Protein AF-A0A7S3AFS2-F1 (afdb_monomer)

Foldseek 3Di:
DCVVPVLDLVVLVVVLVVLVVVLVPPPLACSCPDPSNVVSLVSLVVCCVRPCCPQLRVSLVSQLCSLCSHDPPSNDLPSNVVSLVSSVVSDVALSSLLSQLVSCVSVVNLVSNLVSLVSSLVGHRPDPVCVVCSVVSNVVSVVSNVVSVD

Organism: NCBI:txid156174

Solvent-accessible surface area (backbone atoms only — not comparable to full-atom values): 7512 Å² total; per-residue (Å²): 103,40,84,84,36,79,83,41,66,67,38,46,48,53,51,36,51,52,33,51,56,64,28,70,80,33,60,65,64,59,20,56,74,34,74,56,30,52,49,32,53,51,44,24,53,49,35,40,75,76,42,52,65,49,72,50,11,42,29,27,44,50,49,12,51,47,22,58,69,29,49,85,88,66,39,31,62,69,58,11,52,54,25,30,53,52,12,30,72,69,30,73,22,17,66,36,23,32,53,47,12,52,50,28,42,75,72,67,37,32,76,72,8,31,64,25,12,57,44,14,58,69,35,57,61,80,37,74,76,47,48,80,51,37,65,59,50,35,50,53,22,50,54,51,27,54,66,42,75,105

Mean predicted aligned error: 5.11 Å

Secondary structure (DSSP, 8-state):
-TTTSTT-HHHHHHHHHHHHHHHHTS-HHHHHHSHHHHHHHHHHHHHHHH-TTGGGTHHHHHHHHHHHHSPTTT--HHHHHHHHHHHHHH---HHHHHHHHHHHHHTT-HHHHHHHHHHHHHSPP-SHHHHHTHHHHHHHHHHHHHHHH-

pLDDT: mean 88.87, std 12.29, range [52.62, 98.75]

Radius of gyration: 15.03 Å; Cα contacts (8 Å, |Δi|>4): 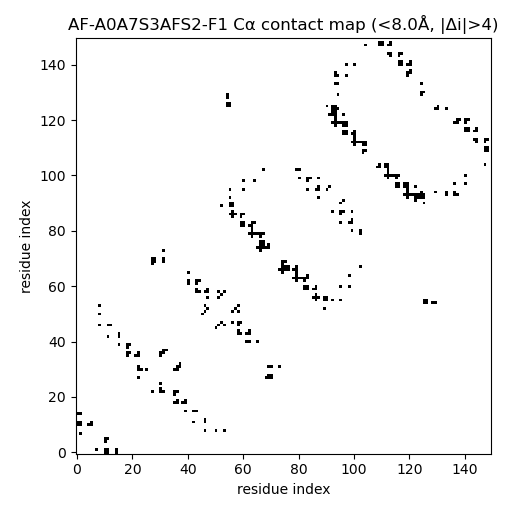217; chains: 1; bounding box: 35×32×40 Å

Sequence (150 aa):
AKEARPHDPNALLAYCNAFFFANSVKGVLTAATTGSGLKFKANAKELIARYPKLDGGVGHCYLGAFYLMAPWPIKNERLAKQHLHAAHKIVQSRRNCYYLGVMYYRLGDRAAAAPFFRAATKAACNSPSERDFGDFILKEAADALRVCES

Structure (mmCIF, N/CA/C/O backbone):
data_AF-A0A7S3AFS2-F1
#
_entry.id   AF-A0A7S3AFS2-F1
#
loop_
_atom_site.group_PDB
_atom_site.id
_atom_site.type_symbol
_atom_site.label_atom_id
_atom_site.label_alt_id
_atom_site.label_comp_id
_atom_site.label_asym_id
_atom_site.label_entity_id
_atom_site.label_seq_id
_atom_site.pdbx_PDB_ins_code
_atom_site.Cartn_x
_atom_site.Cartn_y
_atom_site.Cartn_z
_atom_site.occupancy
_atom_site.B_iso_or_equiv
_atom_site.auth_seq_id
_atom_site.auth_comp_id
_atom_site.auth_asym_id
_atom_site.auth_atom_id
_atom_site.pdbx_PDB_model_num
ATOM 1 N N . ALA A 1 1 ? 18.614 -10.230 -12.099 1.00 62.50 1 ALA A N 1
ATOM 2 C CA . ALA A 1 1 ? 17.202 -10.642 -12.305 1.00 62.50 1 ALA A CA 1
ATOM 3 C C . ALA A 1 1 ? 16.502 -9.793 -13.368 1.00 62.50 1 ALA A C 1
ATOM 5 O O . ALA A 1 1 ? 16.188 -10.341 -14.414 1.00 62.50 1 ALA A O 1
ATOM 6 N N . LYS A 1 2 ? 16.311 -8.479 -13.150 1.00 69.31 2 LYS A N 1
ATOM 7 C CA . LYS A 1 2 ? 15.702 -7.559 -14.134 1.00 69.31 2 LYS A CA 1
ATOM 8 C C . LYS A 1 2 ? 16.445 -7.525 -15.481 1.00 69.31 2 LYS A C 1
ATOM 10 O O . LYS A 1 2 ? 15.806 -7.615 -16.515 1.00 69.31 2 LYS A O 1
ATOM 15 N N . GLU A 1 3 ? 17.777 -7.459 -15.474 1.00 75.75 3 GLU A N 1
ATOM 16 C CA . GLU A 1 3 ? 18.594 -7.422 -16.706 1.00 75.75 3 GLU A CA 1
ATOM 17 C C . GLU A 1 3 ? 18.524 -8.722 -17.517 1.00 75.75 3 GLU A C 1
ATOM 19 O O . GLU A 1 3 ? 18.459 -8.688 -18.737 1.00 75.75 3 GLU A O 1
ATOM 24 N N . ALA A 1 4 ? 18.457 -9.870 -16.836 1.00 80.62 4 ALA A N 1
ATOM 25 C CA . ALA A 1 4 ? 18.336 -11.175 -17.483 1.00 80.62 4 ALA A CA 1
ATOM 26 C C . ALA A 1 4 ? 16.931 -11.433 -18.066 1.00 80.62 4 ALA A C 1
ATOM 28 O O . ALA A 1 4 ? 16.771 -12.304 -18.914 1.00 80.62 4 ALA A O 1
ATOM 29 N N . ARG A 1 5 ? 15.903 -10.712 -17.589 1.00 82.88 5 ARG A N 1
ATOM 30 C CA . ARG A 1 5 ? 14.499 -10.836 -18.022 1.00 82.88 5 ARG A CA 1
ATOM 31 C C . ARG A 1 5 ? 13.819 -9.455 -18.094 1.00 82.88 5 ARG A C 1
ATOM 33 O O . ARG A 1 5 ? 12.941 -9.158 -17.283 1.00 82.88 5 ARG A O 1
ATOM 40 N N . PRO A 1 6 ? 14.197 -8.592 -19.054 1.00 80.19 6 PRO A N 1
ATOM 41 C CA . PRO A 1 6 ? 13.815 -7.173 -19.061 1.00 80.19 6 PRO A CA 1
ATOM 42 C C . PRO A 1 6 ? 12.322 -6.913 -19.322 1.00 80.19 6 PRO A C 1
ATOM 44 O O . PRO A 1 6 ? 11.825 -5.818 -19.034 1.00 80.19 6 PRO A O 1
ATOM 47 N N . HIS A 1 7 ? 11.594 -7.904 -19.844 1.00 84.62 7 HIS A N 1
ATOM 48 C CA . HIS A 1 7 ? 10.162 -7.829 -20.159 1.00 84.62 7 HIS A CA 1
ATOM 49 C C . HIS A 1 7 ? 9.266 -8.689 -19.261 1.00 84.62 7 HIS A C 1
ATOM 51 O O . HIS A 1 7 ? 8.050 -8.678 -19.444 1.00 84.62 7 HIS A O 1
ATOM 57 N N . ASP A 1 8 ? 9.838 -9.392 -18.281 1.00 86.94 8 ASP A N 1
ATOM 58 C CA . ASP A 1 8 ? 9.073 -10.190 -17.325 1.00 86.94 8 ASP A CA 1
ATOM 59 C C . ASP A 1 8 ? 8.556 -9.285 -16.183 1.00 86.94 8 ASP A C 1
ATOM 61 O O . ASP A 1 8 ? 9.361 -8.760 -15.398 1.00 86.94 8 ASP A O 1
ATOM 65 N N . PRO A 1 9 ? 7.229 -9.084 -16.054 1.00 83.94 9 PRO A N 1
ATOM 66 C CA . PRO A 1 9 ? 6.660 -8.236 -15.009 1.00 83.94 9 PRO A CA 1
ATOM 67 C C . PRO A 1 9 ? 6.962 -8.761 -13.600 1.00 83.94 9 PRO A C 1
ATOM 69 O O . PRO A 1 9 ? 7.185 -7.963 -12.687 1.00 83.94 9 PRO A O 1
ATOM 72 N N . ASN A 1 10 ? 7.045 -10.082 -13.414 1.00 85.81 10 ASN A N 1
ATOM 73 C CA . ASN A 1 10 ? 7.342 -10.686 -12.116 1.00 85.81 10 ASN A CA 1
ATOM 74 C C . ASN A 1 10 ? 8.812 -10.484 -11.734 1.00 85.81 10 ASN A C 1
ATOM 76 O O . ASN A 1 10 ? 9.119 -10.263 -10.562 1.00 85.81 10 ASN A O 1
ATOM 80 N N . ALA A 1 11 ? 9.723 -10.479 -12.713 1.00 83.00 11 ALA A N 1
ATOM 81 C CA . ALA A 1 11 ? 11.125 -10.144 -12.470 1.00 83.00 11 ALA A CA 1
ATOM 82 C C . ALA A 1 11 ? 11.292 -8.679 -12.030 1.00 83.00 11 ALA A C 1
ATOM 84 O O . ALA A 1 11 ? 12.070 -8.399 -11.113 1.00 83.00 11 ALA A O 1
ATOM 85 N N . LEU A 1 12 ? 10.545 -7.747 -12.638 1.00 82.81 12 LEU A N 1
ATOM 86 C CA . LEU A 1 12 ? 10.551 -6.336 -12.235 1.00 82.81 12 LEU A CA 1
ATOM 87 C C . LEU A 1 12 ? 9.922 -6.133 -10.847 1.00 82.81 12 LEU A C 1
ATOM 89 O O . LEU A 1 12 ? 10.478 -5.391 -10.034 1.00 82.81 12 LEU A O 1
ATOM 93 N N . LEU A 1 13 ? 8.813 -6.818 -10.551 1.00 83.19 13 LEU A N 1
ATOM 94 C CA . LEU A 1 13 ? 8.164 -6.787 -9.238 1.00 83.19 13 LEU A CA 1
ATOM 95 C C . LEU A 1 13 ? 9.087 -7.317 -8.134 1.00 83.19 13 LEU A C 1
ATOM 97 O O . LEU A 1 13 ? 9.302 -6.631 -7.136 1.00 83.19 13 LEU A O 1
ATOM 101 N N . ALA A 1 14 ? 9.693 -8.490 -8.334 1.00 83.62 14 ALA A N 1
ATOM 102 C CA . ALA A 1 14 ? 10.643 -9.070 -7.385 1.00 83.62 14 ALA A CA 1
ATOM 103 C C . ALA A 1 14 ? 11.837 -8.134 -7.135 1.00 83.62 14 ALA A C 1
ATOM 105 O O . ALA A 1 14 ? 12.249 -7.930 -5.993 1.00 83.62 14 ALA A O 1
ATOM 106 N N . TYR A 1 15 ? 12.353 -7.500 -8.192 1.00 83.38 15 TYR A N 1
ATOM 107 C CA . TYR A 1 15 ? 13.428 -6.518 -8.071 1.00 83.38 15 TYR A CA 1
ATOM 108 C C . TYR A 1 15 ? 12.991 -5.277 -7.280 1.00 83.38 15 TYR A C 1
ATOM 110 O O . TYR A 1 15 ? 13.735 -4.793 -6.431 1.00 83.38 15 TYR A O 1
ATOM 118 N N . CYS A 1 16 ? 11.777 -4.771 -7.507 1.00 78.50 16 CYS A N 1
ATOM 119 C CA . CYS A 1 16 ? 11.238 -3.638 -6.757 1.00 78.50 16 CYS A CA 1
ATOM 120 C C . CYS A 1 16 ? 11.056 -3.972 -5.265 1.00 78.50 16 CYS A C 1
ATOM 122 O O . CYS A 1 16 ? 11.499 -3.195 -4.415 1.00 78.50 16 CYS A O 1
ATOM 124 N N . ASN A 1 17 ? 10.512 -5.153 -4.952 1.00 76.25 17 ASN A N 1
ATOM 125 C CA . ASN A 1 17 ? 10.385 -5.670 -3.586 1.00 76.25 17 ASN A CA 1
ATOM 126 C C . ASN A 1 17 ? 11.735 -5.755 -2.866 1.00 76.25 17 ASN A C 1
ATOM 128 O O . ASN A 1 17 ? 11.854 -5.302 -1.730 1.00 76.25 17 ASN A O 1
ATOM 132 N N . ALA A 1 18 ? 12.774 -6.263 -3.532 1.00 77.62 18 ALA A N 1
ATOM 133 C CA . ALA A 1 18 ? 14.105 -6.354 -2.936 1.00 77.62 18 ALA A CA 1
ATOM 134 C C . ALA A 1 18 ? 14.634 -4.980 -2.481 1.00 77.62 18 ALA A C 1
ATOM 136 O O . ALA A 1 18 ? 15.186 -4.857 -1.389 1.00 77.62 18 ALA A O 1
ATOM 137 N N . PHE A 1 19 ? 14.410 -3.922 -3.271 1.00 73.25 19 PHE A N 1
ATOM 138 C CA . PHE A 1 19 ? 14.782 -2.559 -2.875 1.00 73.25 19 PHE A CA 1
ATOM 139 C C . PHE A 1 19 ? 13.916 -2.004 -1.741 1.00 73.25 19 PHE A C 1
ATOM 141 O O . PHE A 1 19 ? 14.429 -1.245 -0.921 1.00 73.25 19 PHE A O 1
ATOM 148 N N . PHE A 1 20 ? 12.634 -2.370 -1.673 1.00 69.56 20 PHE A N 1
ATOM 149 C CA . PHE A 1 20 ? 11.769 -1.988 -0.557 1.00 69.56 20 PHE A CA 1
ATOM 150 C C . PHE A 1 20 ? 12.310 -2.529 0.774 1.00 69.56 20 PHE A C 1
ATOM 152 O O . PHE A 1 20 ? 12.550 -1.750 1.696 1.00 69.56 20 PHE A O 1
ATOM 159 N N . PHE A 1 21 ? 12.611 -3.828 0.846 1.00 68.25 21 PHE A N 1
ATOM 160 C CA . PHE A 1 21 ? 13.175 -4.450 2.051 1.00 68.25 21 PHE A CA 1
ATOM 161 C C . PHE A 1 21 ? 14.608 -3.985 2.353 1.00 68.25 21 PHE A C 1
ATOM 163 O O . PHE A 1 21 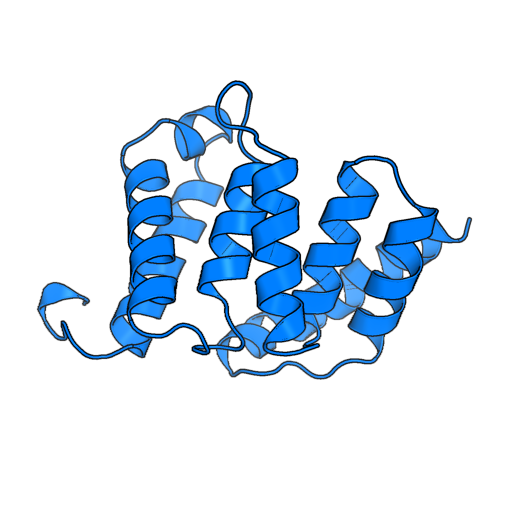? 14.958 -3.726 3.502 1.00 68.25 21 PHE A O 1
ATOM 170 N N . ALA A 1 22 ? 15.441 -3.777 1.330 1.00 65.06 22 ALA A N 1
ATOM 171 C CA . ALA A 1 22 ? 16.774 -3.201 1.528 1.00 65.06 22 ALA A CA 1
ATOM 172 C C . ALA A 1 22 ? 16.726 -1.765 2.089 1.00 65.06 22 ALA A C 1
ATOM 174 O O . ALA A 1 22 ? 17.696 -1.301 2.689 1.00 65.06 22 ALA A O 1
ATOM 175 N N . ASN A 1 23 ? 15.617 -1.050 1.886 1.00 63.16 23 ASN A N 1
ATOM 176 C CA . ASN A 1 23 ? 15.373 0.261 2.476 1.00 63.16 23 ASN A CA 1
ATOM 177 C C . ASN A 1 23 ? 14.778 0.165 3.888 1.00 63.16 23 ASN A C 1
ATOM 179 O O . ASN A 1 23 ? 15.079 1.032 4.697 1.00 63.16 23 ASN A O 1
ATOM 183 N N . SER A 1 24 ? 13.999 -0.871 4.222 1.00 61.44 24 SER A N 1
ATOM 184 C CA . SER A 1 24 ? 13.399 -1.010 5.560 1.00 61.44 24 SER A CA 1
ATOM 185 C C . SER A 1 24 ? 14.419 -1.304 6.665 1.00 61.44 24 SER A C 1
ATOM 187 O O . SER A 1 24 ? 14.157 -1.001 7.823 1.00 61.44 24 SER A O 1
ATOM 189 N N . VAL A 1 25 ? 15.585 -1.860 6.317 1.00 58.88 25 VAL A N 1
ATOM 190 C CA . VAL A 1 25 ? 16.714 -2.079 7.249 1.00 58.88 25 VAL A CA 1
ATOM 191 C C . VAL A 1 25 ? 17.600 -0.844 7.435 1.00 58.88 25 VAL A C 1
ATOM 193 O O . VAL A 1 25 ? 18.464 -0.820 8.308 1.00 58.88 25 VAL A O 1
ATOM 196 N N . LYS A 1 26 ? 17.414 0.191 6.610 1.00 58.28 26 LYS A N 1
ATOM 197 C CA . LYS A 1 26 ? 18.124 1.468 6.728 1.00 58.28 26 LYS A CA 1
ATOM 198 C C . LYS A 1 26 ? 17.235 2.430 7.509 1.00 58.28 26 LYS A C 1
ATOM 200 O O . LYS A 1 26 ? 16.024 2.448 7.309 1.00 58.28 26 LYS A O 1
ATOM 205 N N . GLY A 1 27 ? 17.819 3.265 8.371 1.00 53.34 27 GLY A N 1
ATOM 206 C CA . GLY A 1 27 ? 17.060 4.331 9.033 1.00 53.34 27 GLY A CA 1
ATOM 207 C C . GLY A 1 27 ? 16.258 5.151 8.011 1.00 53.34 27 GLY A C 1
ATOM 208 O O . GLY A 1 27 ? 16.744 5.391 6.904 1.00 53.34 27 GLY A O 1
ATOM 209 N N . VAL A 1 28 ? 15.038 5.569 8.370 1.00 56.31 28 VAL A N 1
ATOM 210 C CA . VAL A 1 28 ? 14.044 6.195 7.465 1.00 56.31 28 VAL A CA 1
ATOM 211 C C . VAL A 1 28 ? 14.642 7.323 6.613 1.00 56.31 28 VAL A C 1
ATOM 213 O O . VAL A 1 28 ? 14.326 7.446 5.429 1.00 56.31 28 VAL A O 1
ATOM 216 N N . LEU A 1 29 ? 15.552 8.111 7.195 1.00 52.62 29 LEU A N 1
ATOM 217 C CA . LEU A 1 29 ? 16.247 9.195 6.505 1.00 52.62 29 LEU A CA 1
ATOM 218 C C . LEU A 1 29 ? 17.177 8.667 5.401 1.00 52.62 29 LEU A C 1
ATOM 220 O O . LEU A 1 29 ? 17.033 9.037 4.239 1.00 52.62 29 LEU A O 1
ATOM 224 N N . THR A 1 30 ? 18.075 7.744 5.747 1.00 55.34 30 THR A N 1
ATOM 225 C CA . THR A 1 30 ? 19.030 7.107 4.830 1.00 55.34 30 THR A CA 1
ATOM 226 C C . THR A 1 30 ? 18.312 6.314 3.738 1.00 55.34 30 THR A C 1
ATOM 228 O O . THR A 1 30 ? 18.708 6.340 2.576 1.00 55.34 30 THR A O 1
ATOM 231 N N . ALA A 1 31 ? 17.218 5.634 4.067 1.00 60.69 31 ALA A N 1
ATOM 232 C CA . ALA A 1 31 ? 16.407 4.898 3.103 1.00 60.69 31 ALA A CA 1
ATOM 233 C C . ALA A 1 31 ? 15.774 5.814 2.040 1.00 60.69 31 ALA A C 1
ATOM 235 O O . ALA A 1 31 ? 15.712 5.450 0.866 1.00 60.69 31 ALA A O 1
ATOM 236 N N . ALA A 1 32 ? 15.330 7.010 2.437 1.00 59.28 32 ALA A N 1
ATOM 237 C CA . ALA A 1 32 ? 14.651 7.953 1.554 1.00 59.28 32 ALA A CA 1
ATOM 238 C C . ALA A 1 32 ? 15.608 8.782 0.680 1.00 59.28 32 ALA A C 1
ATOM 240 O O . ALA A 1 32 ? 15.230 9.168 -0.428 1.00 59.28 32 ALA A O 1
ATOM 241 N N . THR A 1 33 ? 16.829 9.050 1.156 1.00 58.81 33 THR A N 1
ATOM 242 C CA . THR A 1 33 ? 17.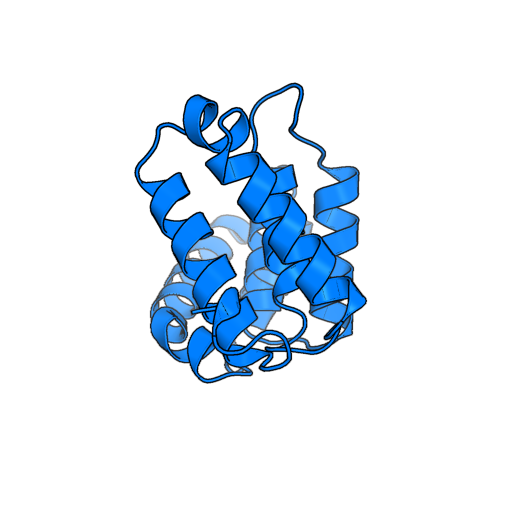792 9.946 0.487 1.00 58.81 33 THR A CA 1
ATOM 243 C C . THR A 1 33 ? 18.947 9.228 -0.208 1.00 58.81 33 THR A C 1
ATOM 245 O O . THR A 1 33 ? 19.653 9.846 -1.001 1.00 58.81 33 THR A O 1
ATOM 248 N N . THR A 1 34 ? 19.150 7.928 0.029 1.00 63.44 34 THR A N 1
ATOM 249 C CA . THR A 1 34 ? 20.208 7.171 -0.659 1.00 63.44 34 THR A CA 1
ATOM 250 C C . THR A 1 34 ? 19.757 6.612 -2.006 1.00 63.44 34 THR A C 1
ATOM 252 O O . THR A 1 34 ? 18.567 6.524 -2.328 1.00 63.44 34 THR A O 1
ATOM 255 N N . GLY A 1 35 ? 20.731 6.166 -2.808 1.00 66.75 35 GLY A N 1
ATOM 256 C CA . GLY A 1 35 ? 20.492 5.594 -4.133 1.00 66.75 35 GLY A CA 1
ATOM 257 C C . GLY A 1 35 ? 19.496 4.426 -4.157 1.00 66.75 35 GLY A C 1
ATOM 258 O O . GLY A 1 35 ? 18.860 4.209 -5.185 1.00 66.75 35 GLY A O 1
ATOM 259 N N . SER A 1 36 ? 19.293 3.699 -3.050 1.00 69.62 36 SER A N 1
ATOM 260 C CA . SER A 1 36 ? 18.288 2.629 -2.979 1.00 69.62 36 SER A CA 1
ATOM 261 C C . SER A 1 36 ? 16.849 3.150 -2.879 1.00 69.62 36 SER A C 1
ATOM 263 O O . SER A 1 36 ? 15.954 2.537 -3.462 1.00 69.62 36 SER A O 1
ATOM 265 N N . GLY A 1 37 ? 16.605 4.294 -2.233 1.00 69.94 37 GLY A N 1
ATOM 266 C CA . GLY A 1 37 ? 15.294 4.958 -2.213 1.00 69.94 37 GLY A CA 1
ATOM 267 C C . GLY A 1 37 ? 14.913 5.539 -3.573 1.00 69.94 37 GLY A C 1
ATOM 268 O O . GLY A 1 37 ? 13.803 5.330 -4.068 1.00 69.94 37 GLY A O 1
ATOM 269 N N . LEU A 1 38 ? 15.869 6.194 -4.238 1.00 77.50 38 LEU A N 1
ATOM 270 C CA . LEU A 1 38 ? 15.674 6.735 -5.587 1.00 77.50 38 LEU A CA 1
ATOM 271 C C . LEU A 1 38 ? 15.425 5.625 -6.617 1.00 77.50 38 LEU A C 1
ATOM 273 O O . LEU A 1 38 ? 14.499 5.735 -7.424 1.00 77.50 38 LEU A O 1
ATOM 277 N N . LYS A 1 39 ? 16.191 4.525 -6.555 1.00 82.25 39 LYS A N 1
ATOM 278 C CA . LYS A 1 39 ? 15.979 3.344 -7.408 1.00 82.25 39 LYS A CA 1
ATOM 279 C C . LYS A 1 39 ? 14.631 2.676 -7.141 1.00 82.25 39 LYS A C 1
ATOM 281 O O . LYS A 1 39 ? 13.952 2.309 -8.096 1.00 82.25 39 LYS A O 1
ATOM 286 N N . PHE A 1 40 ? 14.206 2.566 -5.881 1.00 82.44 40 PHE A N 1
ATOM 287 C CA . PHE A 1 40 ? 12.876 2.052 -5.539 1.00 82.44 40 PHE A CA 1
ATOM 288 C C . PHE A 1 40 ? 11.766 2.885 -6.189 1.00 82.44 40 PHE A C 1
ATOM 290 O O . PHE A 1 40 ? 10.925 2.345 -6.908 1.00 82.44 40 PHE A O 1
ATOM 297 N N . LYS A 1 41 ? 11.817 4.212 -6.024 1.00 87.56 41 LYS A N 1
ATOM 298 C CA . LYS A 1 41 ? 10.867 5.145 -6.644 1.00 87.56 41 LYS A CA 1
ATOM 299 C C . LYS A 1 41 ? 10.863 5.035 -8.172 1.00 87.56 41 LYS A C 1
ATOM 301 O O . LYS A 1 41 ? 9.793 5.039 -8.777 1.00 87.56 41 LYS A O 1
ATOM 306 N N . ALA A 1 42 ? 12.035 4.939 -8.800 1.00 89.38 42 ALA A N 1
ATOM 307 C CA . ALA A 1 42 ? 12.153 4.778 -10.249 1.00 89.38 42 ALA A CA 1
ATOM 308 C C . ALA A 1 42 ? 11.536 3.454 -10.732 1.00 89.38 42 ALA A C 1
ATOM 310 O O . ALA A 1 42 ? 10.734 3.462 -11.662 1.00 89.38 42 ALA A O 1
ATOM 311 N N . ASN A 1 43 ? 11.821 2.340 -10.052 1.00 88.00 43 ASN A N 1
ATOM 312 C CA . ASN A 1 43 ? 11.241 1.034 -10.374 1.00 88.00 43 ASN A CA 1
ATOM 313 C C . ASN A 1 43 ? 9.715 1.021 -10.193 1.00 88.00 43 ASN A C 1
ATOM 315 O O . ASN A 1 43 ? 9.009 0.460 -11.024 1.00 88.00 43 ASN A O 1
ATOM 319 N N . ALA A 1 44 ? 9.189 1.667 -9.149 1.00 92.06 44 ALA A N 1
ATOM 320 C CA . ALA A 1 44 ? 7.746 1.768 -8.936 1.00 92.06 44 ALA A CA 1
ATOM 321 C C . ALA A 1 44 ? 7.055 2.601 -10.033 1.00 92.06 44 ALA A C 1
ATOM 323 O O . ALA A 1 44 ? 5.983 2.228 -10.508 1.00 92.06 44 ALA A O 1
ATOM 324 N N . LYS A 1 45 ? 7.690 3.687 -10.500 1.00 94.50 45 LYS A N 1
ATOM 325 C CA . LYS A 1 45 ? 7.220 4.442 -11.675 1.00 94.50 45 LYS A CA 1
ATOM 326 C C . LYS A 1 45 ? 7.239 3.595 -12.947 1.00 94.50 45 LYS A C 1
ATOM 328 O O . LYS A 1 45 ? 6.283 3.643 -13.714 1.00 94.50 45 LYS A O 1
ATOM 333 N N . GLU A 1 46 ? 8.294 2.813 -13.159 1.00 93.88 46 GLU A N 1
ATOM 334 C CA . GLU A 1 46 ? 8.392 1.908 -14.307 1.00 93.88 46 GLU A CA 1
ATOM 335 C C . GLU A 1 46 ? 7.307 0.820 -14.266 1.00 93.88 46 GLU A C 1
ATOM 337 O O . GLU A 1 46 ? 6.677 0.552 -15.287 1.00 93.88 46 GLU A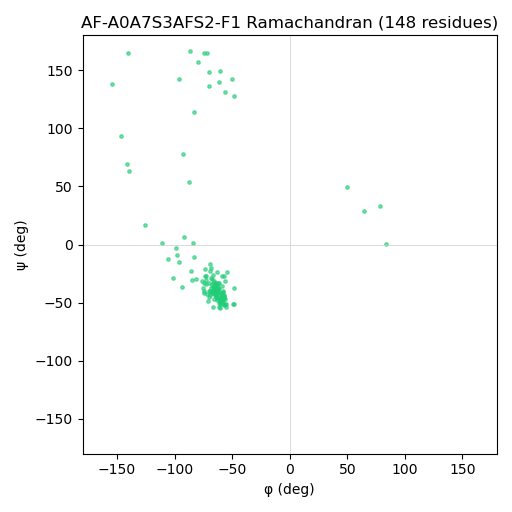 O 1
ATOM 342 N N . LEU A 1 47 ? 7.030 0.248 -13.087 1.00 92.75 47 LEU A N 1
ATOM 343 C CA . LEU A 1 47 ? 5.930 -0.700 -12.888 1.00 92.75 47 LEU A CA 1
ATOM 344 C C . LEU A 1 47 ? 4.582 -0.093 -13.286 1.00 92.75 47 LEU A C 1
ATOM 346 O O . LEU A 1 47 ? 3.827 -0.733 -14.010 1.00 92.75 47 LEU A O 1
ATOM 350 N N . ILE A 1 48 ? 4.298 1.142 -12.866 1.00 96.19 48 ILE A N 1
ATOM 351 C CA . ILE A 1 48 ? 3.059 1.841 -13.240 1.00 96.19 48 ILE A CA 1
ATOM 352 C C . ILE A 1 48 ? 2.991 2.067 -14.752 1.00 96.19 48 ILE A C 1
ATOM 354 O O . ILE A 1 48 ? 1.951 1.823 -15.356 1.00 96.19 48 ILE A O 1
ATOM 358 N N . ALA A 1 49 ? 4.086 2.519 -15.365 1.00 96.62 49 ALA A N 1
ATOM 359 C CA . ALA A 1 49 ? 4.115 2.837 -16.789 1.00 96.62 49 ALA A CA 1
ATOM 360 C C . ALA A 1 49 ? 3.939 1.593 -17.674 1.00 96.62 49 ALA A C 1
ATOM 362 O O . ALA A 1 49 ? 3.250 1.652 -18.689 1.00 96.62 49 ALA A O 1
ATOM 363 N N . ARG A 1 50 ? 4.561 0.470 -17.299 1.00 95.06 50 ARG A N 1
ATOM 364 C CA . ARG A 1 50 ? 4.592 -0.746 -18.125 1.00 95.06 50 ARG A CA 1
ATOM 365 C C . ARG A 1 50 ? 3.478 -1.729 -17.790 1.00 95.06 50 ARG A C 1
ATOM 367 O O . ARG A 1 50 ? 2.958 -2.389 -18.682 1.00 95.06 50 ARG A O 1
ATOM 374 N N . TYR A 1 51 ? 3.126 -1.844 -16.513 1.00 95.25 51 TYR A N 1
ATOM 375 C CA . TYR A 1 51 ? 2.213 -2.867 -16.009 1.00 95.25 51 TYR A CA 1
ATOM 376 C C . TYR A 1 51 ? 1.265 -2.280 -14.946 1.00 95.25 51 TYR A C 1
ATOM 378 O O . TYR A 1 51 ? 1.273 -2.717 -13.793 1.00 95.25 51 TYR A O 1
ATOM 386 N N . PRO A 1 52 ? 0.409 -1.306 -15.308 1.00 94.62 52 PRO A N 1
ATOM 387 C CA . PRO A 1 52 ? -0.350 -0.497 -14.348 1.00 94.62 52 PRO A CA 1
ATOM 388 C C . PRO A 1 52 ? -1.266 -1.305 -13.421 1.00 94.62 52 PRO A C 1
ATOM 390 O O . PRO A 1 52 ? -1.535 -0.876 -12.304 1.00 94.62 52 PRO A O 1
ATOM 393 N N . LYS A 1 53 ? -1.738 -2.478 -13.864 1.00 95.81 53 LYS A N 1
ATOM 394 C CA . LYS A 1 53 ? -2.631 -3.364 -13.097 1.00 95.81 53 LYS A CA 1
ATOM 395 C C . LYS A 1 53 ? -1.908 -4.519 -12.397 1.00 95.81 53 LYS A C 1
ATOM 397 O O . LYS A 1 53 ? -2.564 -5.298 -11.706 1.00 95.81 53 LYS A O 1
ATOM 402 N N . LEU A 1 54 ? -0.591 -4.657 -12.583 1.00 94.88 54 LEU A N 1
ATOM 403 C CA . LEU A 1 54 ? 0.171 -5.773 -12.025 1.00 94.88 54 LEU A CA 1
ATOM 404 C C . LEU A 1 54 ? -0.010 -5.823 -10.515 1.00 94.88 54 LEU A C 1
ATOM 406 O O . LEU A 1 54 ? 0.127 -4.797 -9.843 1.00 94.88 54 LEU A O 1
ATOM 410 N N . ASP A 1 55 ? -0.320 -7.021 -10.013 1.00 94.06 55 ASP A N 1
ATOM 411 C CA . ASP A 1 55 ? -0.483 -7.267 -8.584 1.00 94.06 55 ASP A CA 1
ATOM 412 C C . ASP A 1 55 ? -1.422 -6.217 -7.958 1.00 94.06 55 ASP A C 1
ATOM 414 O O . ASP A 1 55 ? -1.074 -5.523 -7.014 1.00 94.06 55 ASP A O 1
ATOM 418 N N . GLY A 1 56 ? -2.588 -5.981 -8.566 1.00 94.44 56 GLY A N 1
ATOM 419 C CA . GLY A 1 56 ? -3.579 -5.040 -8.033 1.00 94.44 56 GLY A CA 1
ATOM 420 C C . GLY A 1 56 ? -3.117 -3.579 -7.998 1.00 94.44 56 GLY A C 1
ATOM 421 O O . GLY A 1 56 ? -3.534 -2.823 -7.121 1.00 94.44 56 GLY A O 1
ATOM 422 N N . GLY A 1 57 ? -2.222 -3.187 -8.907 1.00 96.00 57 GLY A N 1
ATOM 423 C CA . GLY A 1 57 ? -1.667 -1.835 -8.960 1.00 96.00 57 GLY A CA 1
ATOM 424 C C . GLY A 1 57 ? -0.578 -1.578 -7.916 1.00 96.00 57 GLY A C 1
ATOM 425 O O . GLY A 1 57 ? -0.450 -0.457 -7.425 1.00 96.00 57 GLY A O 1
ATOM 426 N N . VAL A 1 58 ? 0.227 -2.588 -7.571 1.00 94.69 58 VAL A N 1
ATOM 427 C CA . VAL A 1 58 ? 1.224 -2.508 -6.485 1.00 94.69 58 VAL A CA 1
ATOM 428 C C . VAL A 1 58 ? 2.233 -1.362 -6.645 1.00 94.69 58 VAL A C 1
ATOM 430 O O . VAL A 1 58 ? 2.641 -0.755 -5.656 1.00 94.69 58 VAL A O 1
ATOM 433 N N . GLY A 1 59 ? 2.578 -0.980 -7.881 1.00 94.88 59 GLY A N 1
ATOM 434 C CA . GLY A 1 59 ? 3.448 0.174 -8.137 1.00 94.88 59 GLY A CA 1
ATOM 435 C C . GLY A 1 59 ? 2.882 1.482 -7.566 1.00 94.88 59 GLY A C 1
ATOM 436 O O . GLY A 1 59 ? 3.628 2.307 -7.033 1.00 94.88 59 GLY A O 1
ATOM 437 N N . HIS A 1 60 ? 1.556 1.648 -7.594 1.00 97.75 60 HIS A N 1
ATOM 438 C CA . HIS A 1 60 ? 0.883 2.764 -6.936 1.00 97.75 60 HIS A CA 1
ATOM 439 C C . HIS A 1 60 ? 0.944 2.642 -5.405 1.00 97.75 60 HIS A C 1
ATOM 441 O O . HIS A 1 60 ? 1.219 3.640 -4.743 1.00 97.75 60 HIS A O 1
ATOM 447 N N . CYS A 1 61 ? 0.779 1.447 -4.827 1.00 95.31 61 CYS A N 1
ATOM 448 C CA . CYS A 1 61 ? 0.959 1.241 -3.382 1.00 95.31 61 CYS A CA 1
ATOM 449 C C . CYS A 1 61 ? 2.366 1.638 -2.918 1.00 95.31 61 CYS A C 1
ATOM 451 O O . CYS A 1 61 ? 2.509 2.362 -1.934 1.00 95.31 61 CYS A O 1
ATOM 453 N N . TYR A 1 62 ? 3.396 1.232 -3.662 1.00 93.56 62 TYR A N 1
ATOM 454 C CA . TYR A 1 62 ? 4.790 1.562 -3.371 1.00 93.56 62 TYR A CA 1
ATOM 455 C C . TYR A 1 62 ? 5.064 3.063 -3.371 1.00 93.56 62 TYR A C 1
ATOM 457 O O . TYR A 1 62 ? 5.647 3.575 -2.415 1.00 93.56 62 TYR A O 1
ATOM 465 N N . LEU A 1 63 ? 4.628 3.789 -4.405 1.00 94.50 63 LEU A N 1
ATOM 466 C CA . LEU A 1 63 ? 4.794 5.246 -4.435 1.00 94.50 63 LEU A CA 1
ATOM 467 C C . LEU A 1 63 ? 3.962 5.933 -3.354 1.00 94.50 63 LEU A C 1
ATOM 469 O O . LEU A 1 63 ? 4.450 6.861 -2.711 1.00 94.50 63 LEU A O 1
ATOM 473 N N . GLY A 1 64 ? 2.739 5.457 -3.125 1.00 94.75 64 GLY A N 1
ATOM 474 C CA . GLY A 1 64 ? 1.862 5.946 -2.071 1.00 94.75 64 GLY A CA 1
ATOM 475 C C . GLY A 1 64 ? 2.517 5.882 -0.692 1.00 94.75 64 GLY A C 1
ATOM 476 O O . GLY A 1 64 ? 2.641 6.900 -0.010 1.00 94.75 64 GLY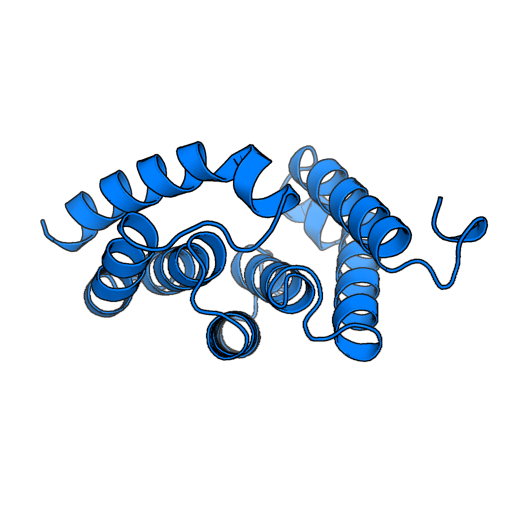 A O 1
ATOM 477 N N . ALA A 1 65 ? 3.012 4.699 -0.323 1.00 91.31 65 ALA A N 1
ATOM 478 C CA . ALA A 1 65 ? 3.701 4.475 0.942 1.00 91.31 65 ALA A CA 1
ATOM 479 C C . ALA A 1 65 ? 5.021 5.259 1.027 1.00 91.31 65 ALA A C 1
ATOM 481 O O . ALA A 1 65 ? 5.304 5.859 2.063 1.00 91.31 65 ALA A O 1
ATOM 482 N N . PHE A 1 66 ? 5.797 5.321 -0.063 1.00 89.19 66 PHE A N 1
ATOM 483 C CA . PHE A 1 66 ? 7.039 6.098 -0.120 1.00 89.19 66 PHE A CA 1
ATOM 484 C C . PHE A 1 66 ? 6.797 7.573 0.207 1.00 89.19 66 PHE A C 1
ATOM 486 O O . PHE A 1 66 ? 7.445 8.120 1.093 1.00 89.19 66 PHE A O 1
ATOM 493 N N . TYR A 1 67 ? 5.843 8.219 -0.468 1.00 91.69 67 TYR A N 1
ATOM 494 C CA . TYR A 1 67 ? 5.559 9.636 -0.241 1.00 91.69 67 TYR A CA 1
ATOM 495 C C . TYR A 1 67 ? 4.947 9.922 1.133 1.00 91.69 67 TYR A C 1
ATOM 497 O O . TYR A 1 67 ? 5.141 11.019 1.657 1.00 91.69 67 TYR A O 1
ATOM 505 N N . LEU A 1 68 ? 4.221 8.963 1.714 1.00 91.19 68 LEU A N 1
ATOM 506 C CA . LEU A 1 68 ? 3.631 9.100 3.046 1.00 91.19 68 LEU A CA 1
ATOM 507 C C . LEU A 1 68 ? 4.679 8.984 4.162 1.00 91.19 68 LEU A C 1
ATOM 509 O O . LEU A 1 68 ? 4.613 9.722 5.146 1.00 91.19 68 LEU A O 1
ATOM 513 N N . MET A 1 69 ? 5.616 8.042 4.019 1.00 85.06 69 MET A N 1
ATOM 514 C CA . MET A 1 69 ? 6.572 7.669 5.069 1.00 85.06 69 MET A CA 1
ATOM 515 C C . MET A 1 69 ? 7.928 8.362 4.951 1.00 85.06 69 MET A C 1
ATOM 517 O O . MET A 1 69 ? 8.697 8.349 5.911 1.00 85.06 69 MET A O 1
ATOM 521 N N . ALA A 1 70 ? 8.237 8.961 3.801 1.00 83.94 70 ALA A N 1
ATOM 522 C CA . ALA A 1 70 ? 9.464 9.722 3.635 1.00 83.94 70 ALA A CA 1
ATOM 523 C C . ALA A 1 70 ? 9.532 10.911 4.619 1.00 83.94 70 ALA A C 1
ATOM 525 O O . ALA A 1 70 ? 8.499 11.483 4.975 1.00 83.94 70 ALA A O 1
ATOM 526 N N . PRO A 1 71 ? 10.738 11.318 5.048 1.00 81.31 71 PRO A N 1
ATOM 527 C CA . PRO A 1 71 ? 10.937 12.523 5.845 1.00 81.31 71 PRO A CA 1
ATOM 528 C C . PRO A 1 71 ? 10.734 13.785 4.995 1.00 81.31 71 PRO A C 1
ATOM 530 O O . PRO A 1 71 ? 10.769 13.744 3.761 1.00 81.31 71 PRO A O 1
ATOM 533 N N . TRP A 1 72 ? 10.570 14.935 5.647 1.00 74.62 72 TRP A N 1
ATOM 534 C CA . TRP A 1 72 ? 10.668 16.228 4.966 1.00 74.62 72 TRP A CA 1
ATOM 535 C C . TRP A 1 72 ? 12.088 16.408 4.380 1.00 74.62 72 TRP A C 1
ATOM 537 O O . TRP A 1 72 ? 13.050 16.006 5.037 1.00 74.62 72 TRP A O 1
ATOM 547 N N . PRO A 1 73 ? 12.260 16.959 3.161 1.00 83.50 73 PRO A N 1
ATOM 548 C CA . PRO A 1 73 ? 11.246 17.542 2.270 1.00 83.50 73 PRO A CA 1
ATOM 549 C C . PRO A 1 73 ? 10.640 16.558 1.249 1.00 83.50 73 PRO A C 1
ATOM 551 O O . PRO A 1 73 ? 9.901 16.968 0.358 1.00 83.50 73 PRO A O 1
ATOM 554 N N . ILE A 1 74 ? 10.956 15.261 1.328 1.00 85.19 74 ILE A N 1
ATOM 555 C CA . ILE A 1 74 ? 10.491 14.251 0.359 1.00 85.19 74 ILE A CA 1
ATOM 556 C C . ILE A 1 74 ? 9.021 13.873 0.602 1.00 85.19 74 ILE A C 1
ATOM 558 O O . ILE A 1 74 ? 8.305 13.552 -0.355 1.00 85.19 74 ILE A O 1
ATOM 562 N N . LYS A 1 75 ? 8.575 13.915 1.865 1.00 87.62 75 LYS A N 1
ATOM 563 C CA . LYS A 1 75 ? 7.186 13.663 2.266 1.00 87.62 75 LYS A CA 1
ATOM 564 C C . LYS A 1 75 ? 6.216 14.465 1.398 1.00 87.62 75 LYS A C 1
ATOM 566 O O . LYS A 1 75 ? 6.340 15.682 1.284 1.00 87.62 75 LYS A O 1
ATOM 571 N N . ASN A 1 76 ? 5.224 13.799 0.810 1.00 93.94 76 ASN A N 1
ATOM 572 C CA . ASN A 1 76 ? 4.206 14.459 -0.005 1.00 93.94 76 ASN A CA 1
ATOM 573 C C . ASN A 1 76 ? 2.848 13.760 0.123 1.00 93.94 76 ASN A C 1
ATOM 575 O O . ASN A 1 76 ? 2.529 12.820 -0.604 1.00 93.94 76 ASN A O 1
ATOM 579 N N . GLU A 1 77 ? 2.025 14.253 1.041 1.00 95.12 77 GLU A N 1
ATOM 580 C CA . GLU A 1 77 ? 0.731 13.654 1.386 1.00 95.12 77 GLU A CA 1
ATOM 581 C C . GLU A 1 77 ? -0.257 13.680 0.212 1.00 95.12 77 GLU A C 1
ATOM 583 O O . GLU A 1 77 ? -1.006 12.725 0.000 1.00 95.12 77 GLU A O 1
ATOM 588 N N . ARG A 1 78 ? -0.206 14.730 -0.619 1.00 96.38 78 ARG A N 1
ATOM 589 C CA . ARG A 1 78 ? -1.039 14.839 -1.823 1.00 96.38 78 ARG A CA 1
ATOM 590 C C . ARG A 1 78 ? -0.716 13.732 -2.824 1.00 96.38 78 ARG A C 1
ATOM 592 O O . ARG A 1 78 ? -1.633 13.079 -3.320 1.00 96.38 78 ARG A O 1
ATOM 599 N N . LEU A 1 79 ? 0.567 13.506 -3.115 1.00 96.38 79 LEU A N 1
ATOM 600 C CA . LEU A 1 79 ? 0.994 12.425 -4.010 1.00 96.38 79 LEU A CA 1
ATOM 601 C C . LEU A 1 79 ? 0.705 11.051 -3.402 1.00 96.38 79 LEU A C 1
ATOM 603 O O . LEU A 1 79 ? 0.242 10.163 -4.118 1.00 96.38 79 LEU A O 1
ATOM 607 N N . ALA A 1 80 ? 0.913 10.886 -2.091 1.00 96.31 80 ALA A N 1
ATOM 608 C CA . ALA A 1 80 ? 0.564 9.653 -1.394 1.00 96.31 80 ALA A CA 1
ATOM 609 C C . ALA A 1 80 ? -0.917 9.302 -1.602 1.00 96.31 80 ALA A C 1
ATOM 611 O O . ALA A 1 80 ? -1.237 8.214 -2.086 1.00 96.31 80 ALA A O 1
ATOM 612 N N . LYS A 1 81 ? -1.810 10.268 -1.354 1.00 97.75 81 LYS A N 1
ATOM 613 C CA . LYS A 1 81 ? -3.254 10.121 -1.561 1.00 97.75 81 LYS A CA 1
ATOM 614 C C . LYS A 1 81 ? -3.603 9.783 -3.004 1.00 97.75 81 LYS A C 1
ATOM 616 O O . LYS A 1 81 ? -4.367 8.851 -3.238 1.00 97.75 81 LYS A O 1
ATOM 621 N N . GLN A 1 82 ? -3.028 10.494 -3.974 1.00 98.19 82 GLN A N 1
ATOM 622 C CA . GLN A 1 82 ? -3.273 10.234 -5.396 1.00 98.19 82 GLN A CA 1
ATOM 623 C C . GLN A 1 82 ? -2.917 8.796 -5.789 1.00 98.19 82 GLN A C 1
ATOM 625 O O . GLN A 1 82 ? -3.720 8.120 -6.433 1.00 98.19 82 GLN A O 1
ATOM 630 N N . HIS A 1 83 ? -1.744 8.308 -5.381 1.00 98.44 83 HIS A N 1
ATOM 631 C CA . HIS A 1 83 ? -1.316 6.958 -5.727 1.00 98.44 83 HIS A CA 1
ATOM 632 C C . HIS A 1 83 ? -2.130 5.880 -4.998 1.00 98.44 83 HIS A C 1
ATOM 634 O O . HIS A 1 83 ? -2.593 4.948 -5.649 1.00 98.44 83 HIS A O 1
ATOM 640 N N . LEU A 1 84 ? -2.374 6.007 -3.692 1.00 98.31 84 LEU A N 1
ATOM 641 C CA . LEU A 1 84 ? -3.125 4.985 -2.949 1.00 98.31 84 LEU A CA 1
ATOM 642 C C . LEU A 1 84 ? -4.578 4.863 -3.425 1.00 98.31 84 LEU A C 1
ATOM 644 O O . LEU A 1 84 ? -5.076 3.750 -3.597 1.00 98.31 84 LEU A O 1
ATOM 648 N N . HIS A 1 85 ? -5.233 5.983 -3.744 1.00 98.56 85 HIS A N 1
ATOM 649 C CA . HIS A 1 85 ? -6.562 5.954 -4.363 1.00 98.56 85 HIS A CA 1
ATOM 650 C C . HIS A 1 85 ? -6.535 5.344 -5.768 1.00 98.56 85 HIS A C 1
ATOM 652 O O . HIS A 1 85 ? -7.462 4.627 -6.132 1.00 98.56 85 HIS A O 1
ATOM 658 N N . ALA A 1 86 ? -5.484 5.579 -6.559 1.00 98.44 86 ALA A N 1
ATOM 659 C CA . ALA A 1 86 ? -5.343 4.939 -7.868 1.00 98.44 86 ALA A CA 1
ATOM 660 C C . ALA A 1 86 ? -5.211 3.408 -7.756 1.00 98.44 86 ALA A C 1
ATOM 662 O O . ALA A 1 86 ? -5.881 2.696 -8.500 1.00 98.44 86 ALA A O 1
ATOM 663 N N . ALA A 1 87 ? -4.431 2.897 -6.794 1.00 98.12 87 ALA A N 1
ATOM 664 C CA . ALA A 1 87 ? -4.344 1.457 -6.526 1.00 98.12 87 ALA A CA 1
ATOM 665 C C . ALA A 1 87 ? -5.709 0.870 -6.129 1.00 98.12 87 ALA A C 1
ATOM 667 O O . ALA A 1 87 ? -6.157 -0.125 -6.694 1.00 98.12 87 ALA A O 1
ATOM 668 N N . HIS A 1 88 ? -6.410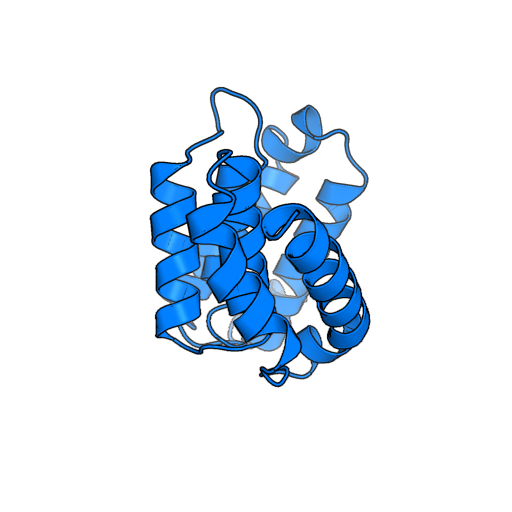 1.529 -5.205 1.00 98.31 88 HIS A N 1
ATOM 669 C CA . HIS A 1 88 ? -7.724 1.083 -4.743 1.00 98.31 88 HIS A CA 1
ATOM 670 C C . HIS A 1 88 ? -8.795 1.098 -5.849 1.00 98.31 88 HIS A C 1
ATOM 672 O O . HIS A 1 88 ? -9.655 0.222 -5.883 1.00 98.31 88 HIS A O 1
ATOM 678 N N . LYS A 1 89 ? -8.718 2.044 -6.797 1.00 98.25 89 LYS A N 1
ATOM 679 C CA . LYS A 1 89 ? -9.579 2.066 -7.994 1.00 98.25 89 LYS A CA 1
ATOM 680 C C . LYS A 1 89 ? -9.305 0.908 -8.956 1.00 98.25 89 LYS A C 1
ATOM 682 O O . LYS A 1 89 ? -10.217 0.501 -9.665 1.00 98.25 89 LYS A O 1
ATOM 687 N N . ILE A 1 90 ? -8.071 0.400 -9.007 1.00 97.88 90 ILE A N 1
ATOM 688 C CA . ILE A 1 90 ? -7.727 -0.777 -9.819 1.00 97.88 90 ILE A CA 1
ATOM 689 C C . ILE A 1 90 ? -8.334 -2.032 -9.195 1.00 97.88 90 ILE A C 1
ATOM 691 O O . ILE A 1 90 ? -8.956 -2.823 -9.900 1.00 97.88 90 ILE A O 1
ATOM 695 N N . VAL A 1 91 ? -8.150 -2.214 -7.885 1.00 97.69 91 VAL A N 1
ATOM 696 C CA . VAL A 1 91 ? -8.777 -3.296 -7.125 1.00 97.69 91 VAL A CA 1
ATOM 697 C C . VAL A 1 91 ? -8.914 -2.917 -5.653 1.00 97.69 91 VAL A C 1
ATOM 699 O O . VAL A 1 91 ? -7.986 -2.389 -5.033 1.00 97.69 91 VAL A O 1
ATOM 702 N N . GLN A 1 92 ? -10.060 -3.252 -5.068 1.00 97.88 92 GLN A N 1
ATOM 703 C CA . GLN A 1 92 ? -10.339 -3.071 -3.643 1.00 97.88 92 GLN A CA 1
ATOM 704 C C . GLN A 1 92 ? -9.871 -4.290 -2.832 1.00 97.88 92 GLN A C 1
ATOM 706 O O . GLN A 1 92 ? -10.647 -4.920 -2.118 1.00 97.88 92 GLN A O 1
ATOM 711 N N . SER A 1 93 ? -8.599 -4.667 -2.991 1.00 98.31 93 SER A N 1
ATOM 712 C CA . SER A 1 93 ? -8.009 -5.784 -2.247 1.00 98.31 93 SER A CA 1
ATOM 713 C C . SER A 1 93 ? -7.727 -5.415 -0.794 1.00 98.31 93 SER A C 1
ATOM 715 O O . SER A 1 93 ? -7.674 -4.231 -0.442 1.00 98.31 93 SER A O 1
ATOM 717 N N . ARG A 1 94 ? -7.486 -6.425 0.047 1.00 98.12 94 ARG A N 1
ATOM 718 C CA . ARG A 1 94 ? -7.123 -6.240 1.458 1.00 98.12 94 ARG A CA 1
ATOM 719 C C . ARG A 1 94 ? -5.996 -5.224 1.644 1.00 98.12 94 ARG A C 1
ATOM 721 O O . ARG A 1 94 ? -6.162 -4.268 2.398 1.00 98.12 94 ARG A O 1
ATOM 728 N N . ARG A 1 95 ? -4.887 -5.372 0.918 1.00 97.81 95 ARG A N 1
ATOM 729 C CA . ARG A 1 95 ? -3.730 -4.465 0.943 1.00 97.81 95 ARG A CA 1
ATOM 730 C C . ARG A 1 95 ? -4.099 -3.051 0.524 1.00 97.81 95 ARG A C 1
ATOM 732 O O . ARG A 1 95 ? -3.677 -2.093 1.167 1.00 97.81 95 ARG A O 1
ATOM 739 N N . ASN A 1 96 ? -4.867 -2.902 -0.551 1.00 98.38 96 ASN A N 1
ATOM 740 C CA . ASN A 1 96 ? -5.195 -1.582 -1.080 1.00 98.38 96 ASN A CA 1
ATOM 741 C C . ASN A 1 96 ? -6.146 -0.825 -0.138 1.00 98.38 96 ASN A C 1
ATOM 743 O O . ASN A 1 96 ? -5.945 0.366 0.104 1.00 98.38 96 ASN A O 1
ATOM 747 N N . CYS A 1 97 ? -7.129 -1.517 0.445 1.00 98.62 97 CYS A N 1
ATOM 748 C CA . CYS A 1 97 ? -7.968 -0.982 1.517 1.00 98.62 97 CYS A CA 1
ATOM 749 C C . CYS A 1 97 ? -7.122 -0.614 2.744 1.00 98.62 97 CYS A C 1
ATOM 751 O O . CYS A 1 97 ? -7.204 0.507 3.239 1.00 98.62 97 CYS A O 1
ATOM 753 N N . TYR A 1 98 ? -6.244 -1.514 3.187 1.00 98.38 98 TYR A N 1
ATOM 754 C CA . TYR A 1 98 ? -5.392 -1.289 4.350 1.00 98.38 98 TYR A CA 1
ATOM 755 C C . TYR A 1 98 ? -4.505 -0.050 4.202 1.00 98.38 98 TYR A C 1
ATOM 757 O O . TYR A 1 98 ? -4.488 0.792 5.097 1.00 98.38 98 TYR A O 1
ATOM 765 N N . TYR A 1 99 ? -3.818 0.126 3.069 1.00 97.88 99 TYR A N 1
ATOM 766 C CA . TYR A 1 99 ? -2.955 1.295 2.879 1.00 97.88 99 TYR A CA 1
ATOM 767 C C . TYR A 1 99 ? -3.725 2.620 2.833 1.00 97.88 99 TYR A C 1
ATOM 769 O O . TYR A 1 99 ? -3.189 3.631 3.291 1.00 97.88 99 TYR A O 1
ATOM 777 N N . LEU A 1 100 ? -4.967 2.643 2.333 1.00 98.38 100 LEU A N 1
ATOM 778 C CA . LEU A 1 100 ? -5.816 3.832 2.462 1.00 98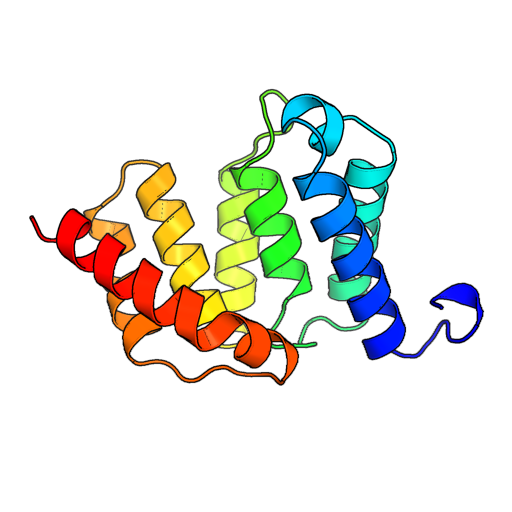.38 100 LEU A CA 1
ATOM 779 C C . LEU A 1 100 ? -6.166 4.112 3.926 1.00 98.38 100 LEU A C 1
ATOM 781 O O . LEU A 1 100 ? -6.050 5.260 4.354 1.00 98.38 100 LEU A O 1
ATOM 785 N N . GLY A 1 101 ? -6.504 3.078 4.701 1.00 98.19 101 GLY A N 1
ATOM 786 C CA . GLY A 1 101 ? -6.706 3.195 6.148 1.00 98.19 101 GLY A CA 1
ATOM 787 C C . GLY A 1 101 ? -5.475 3.770 6.852 1.00 98.19 101 GLY A C 1
ATOM 788 O O . GLY A 1 101 ? -5.576 4.790 7.532 1.00 98.19 101 GLY A O 1
ATOM 789 N N . VAL A 1 102 ? -4.291 3.197 6.608 1.00 97.56 102 VAL A N 1
ATOM 790 C CA . VAL A 1 102 ? -3.010 3.678 7.159 1.00 97.56 102 VAL A CA 1
ATOM 791 C C . VAL A 1 102 ? -2.755 5.133 6.787 1.00 97.56 102 VAL A C 1
ATOM 793 O O . VAL A 1 102 ? -2.330 5.914 7.635 1.00 97.56 102 VAL A O 1
ATOM 796 N N . MET A 1 103 ? -3.013 5.521 5.538 1.00 97.81 103 MET A N 1
ATOM 797 C CA . MET A 1 103 ? -2.834 6.901 5.100 1.00 97.81 103 MET A CA 1
ATOM 798 C C . MET A 1 103 ? -3.714 7.860 5.898 1.00 97.81 103 MET A C 1
ATOM 800 O O . MET A 1 103 ? -3.180 8.793 6.489 1.00 97.81 103 MET A O 1
ATOM 804 N N . TYR A 1 104 ? -5.029 7.638 5.949 1.00 98.12 104 TYR A N 1
ATOM 805 C CA . TYR A 1 104 ? -5.930 8.519 6.697 1.00 98.12 104 TYR A CA 1
ATOM 806 C C . TYR A 1 104 ? -5.602 8.536 8.193 1.00 98.12 104 TYR A C 1
ATOM 808 O O . TYR A 1 104 ? -5.519 9.610 8.787 1.00 98.12 104 TYR A O 1
ATOM 816 N N . TYR A 1 105 ? -5.281 7.377 8.772 1.00 96.94 105 TYR A N 1
ATOM 817 C CA . TYR A 1 105 ? -4.871 7.265 10.170 1.00 96.94 105 TYR A CA 1
ATOM 818 C C . TYR A 1 105 ? -3.611 8.088 10.472 1.00 96.94 105 TYR A C 1
ATOM 820 O O . TYR A 1 105 ? -3.570 8.849 11.436 1.00 96.94 105 TYR A O 1
ATOM 828 N N . ARG A 1 106 ? -2.585 7.993 9.616 1.00 93.94 106 ARG A N 1
ATOM 829 C CA . ARG A 1 106 ? -1.326 8.749 9.751 1.00 93.94 106 ARG A CA 1
ATOM 830 C C . ARG A 1 106 ? -1.506 10.254 9.568 1.00 93.94 106 ARG A C 1
ATOM 832 O O . ARG A 1 106 ? -0.700 11.010 10.101 1.00 93.94 106 ARG A O 1
ATOM 839 N N . LEU A 1 107 ? -2.532 10.671 8.830 1.00 94.06 107 LEU A N 1
ATOM 840 C CA . LEU A 1 107 ? -2.925 12.073 8.669 1.00 94.06 107 LEU A CA 1
ATOM 841 C C . LEU A 1 107 ? -3.823 12.579 9.813 1.00 94.06 107 LEU A C 1
ATOM 843 O O . LEU A 1 107 ? -4.228 13.735 9.792 1.00 94.06 107 LEU A O 1
ATOM 847 N N . GLY A 1 108 ? -4.124 11.738 10.809 1.00 95.88 108 GLY A N 1
ATOM 848 C CA . GLY A 1 108 ? -4.956 12.091 11.962 1.00 95.88 108 GLY 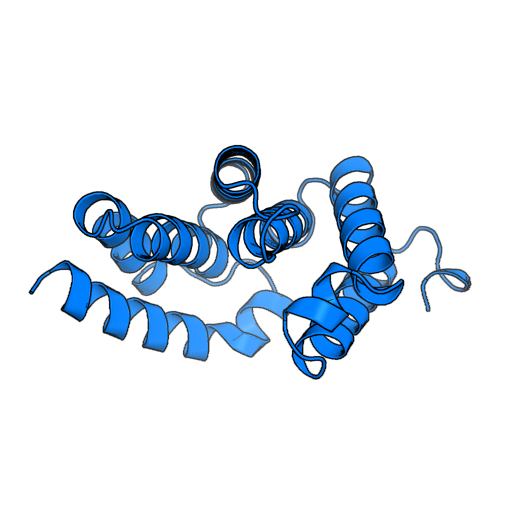A CA 1
ATOM 849 C C . GLY A 1 108 ? -6.464 11.980 11.717 1.00 95.88 108 GLY A C 1
ATOM 850 O O . GLY A 1 108 ? -7.243 12.220 12.635 1.00 95.88 108 GLY A O 1
ATOM 851 N N . ASP A 1 109 ? -6.893 11.569 10.523 1.00 97.44 109 ASP A N 1
ATOM 852 C CA . ASP A 1 109 ? -8.304 11.438 10.158 1.00 97.44 109 ASP A CA 1
ATOM 853 C C . ASP A 1 109 ? -8.801 10.011 10.428 1.00 97.44 109 ASP A C 1
ATOM 855 O O . ASP A 1 109 ? -8.898 9.159 9.537 1.00 97.44 109 ASP A O 1
ATOM 859 N N . ARG A 1 110 ? -9.078 9.723 11.705 1.00 97.50 110 ARG A N 1
ATOM 860 C CA . ARG A 1 110 ? -9.562 8.400 12.138 1.00 97.50 110 ARG A CA 1
ATOM 861 C C . ARG A 1 110 ? -10.923 8.053 11.535 1.00 97.50 110 ARG A C 1
ATOM 863 O O . ARG A 1 110 ? -11.145 6.894 11.186 1.00 97.50 110 ARG A O 1
ATOM 870 N N . ALA A 1 111 ? -11.792 9.049 11.369 1.00 97.69 111 ALA A N 1
ATOM 871 C CA . ALA A 1 111 ? -13.121 8.872 10.795 1.00 97.69 111 ALA A CA 1
ATOM 872 C C . ALA A 1 111 ? -13.037 8.413 9.333 1.00 97.69 111 ALA A C 1
ATOM 874 O O . ALA A 1 111 ? -13.717 7.460 8.948 1.00 97.69 111 ALA A O 1
ATOM 875 N N . ALA A 1 112 ? -12.156 9.020 8.532 1.00 97.69 112 ALA A N 1
ATOM 876 C CA . ALA A 1 112 ? -11.922 8.573 7.163 1.00 97.69 112 ALA A CA 1
ATOM 877 C C . ALA A 1 112 ? -11.148 7.248 7.088 1.00 97.69 112 ALA A C 1
ATOM 879 O O . ALA A 1 112 ? -11.321 6.509 6.121 1.00 97.69 112 ALA A O 1
ATOM 880 N N . ALA A 1 113 ? -10.317 6.916 8.081 1.00 98.50 113 ALA A N 1
ATOM 881 C CA . ALA A 1 113 ? -9.557 5.664 8.111 1.00 98.50 113 ALA A CA 1
ATOM 882 C C . ALA A 1 113 ? -10.430 4.426 8.383 1.00 98.50 113 ALA A C 1
ATOM 884 O O . ALA A 1 113 ? -10.266 3.398 7.717 1.00 98.50 113 ALA A O 1
ATOM 885 N N . ALA A 1 114 ? -11.375 4.528 9.324 1.00 98.56 114 ALA A N 1
ATOM 886 C CA . ALA A 1 114 ? -12.236 3.430 9.768 1.00 98.56 114 ALA A CA 1
ATOM 887 C C . ALA A 1 114 ? -12.909 2.629 8.630 1.00 98.56 114 ALA A C 1
ATOM 889 O O . ALA A 1 114 ? -12.776 1.400 8.617 1.00 98.56 114 ALA A O 1
ATOM 890 N N . PRO A 1 115 ? -13.594 3.244 7.639 1.00 98.56 115 PRO A N 1
ATOM 891 C CA . PRO A 1 115 ? -14.240 2.483 6.569 1.00 98.56 115 PRO A CA 1
ATOM 892 C C . PRO A 1 115 ? -13.245 1.664 5.737 1.00 98.56 115 PRO A C 1
ATOM 894 O O . PRO A 1 115 ? -13.574 0.554 5.317 1.00 98.56 115 PRO A O 1
ATOM 897 N N . PHE A 1 116 ? -12.018 2.154 5.540 1.00 98.69 116 PHE A N 1
ATOM 898 C CA . PHE A 1 116 ? -10.992 1.428 4.793 1.00 98.69 116 PHE A CA 1
ATOM 899 C C . PHE A 1 116 ? -10.406 0.263 5.585 1.00 98.69 116 PHE A C 1
ATOM 901 O O . PHE A 1 116 ? -10.221 -0.814 5.016 1.00 98.69 116 PHE A O 1
ATOM 908 N N . PHE A 1 117 ? -10.175 0.423 6.891 1.00 98.75 117 PHE A N 1
ATOM 909 C CA . PHE A 1 117 ? -9.774 -0.704 7.735 1.00 98.75 117 PHE A CA 1
ATOM 910 C C . PHE A 1 117 ? -10.872 -1.768 7.812 1.00 98.75 117 PHE A C 1
ATOM 912 O O . PHE A 1 117 ? -10.586 -2.951 7.639 1.00 98.75 117 PHE A O 1
ATOM 919 N N . ARG A 1 118 ? -12.144 -1.367 7.937 1.00 98.69 118 ARG A N 1
ATOM 920 C CA . ARG A 1 118 ? -13.280 -2.302 7.881 1.00 98.69 118 ARG A CA 1
ATOM 921 C C . ARG A 1 118 ? -13.380 -3.023 6.536 1.00 98.69 118 ARG A C 1
ATOM 923 O O . ARG A 1 118 ? -13.727 -4.199 6.491 1.00 98.69 118 ARG A O 1
ATOM 930 N N . ALA A 1 119 ? -13.098 -2.337 5.432 1.00 98.62 119 ALA A N 1
ATOM 931 C CA . ALA A 1 119 ? -13.041 -2.975 4.122 1.00 98.62 119 ALA A CA 1
ATOM 932 C C . ALA A 1 119 ? -11.864 -3.959 4.033 1.00 98.62 119 ALA A C 1
ATOM 934 O O . ALA A 1 119 ? -12.025 -5.058 3.508 1.00 98.62 119 ALA A O 1
ATOM 935 N N . ALA A 1 120 ? -10.702 -3.612 4.592 1.00 98.38 120 ALA A N 1
ATOM 936 C CA . ALA A 1 120 ? -9.524 -4.476 4.601 1.00 98.38 120 ALA A CA 1
ATOM 937 C C . ALA A 1 120 ? -9.759 -5.786 5.370 1.00 98.38 120 ALA A C 1
ATOM 939 O O . ALA A 1 120 ? -9.329 -6.839 4.902 1.00 98.38 120 ALA A O 1
ATOM 940 N N . THR A 1 121 ? -10.492 -5.756 6.490 1.00 98.44 121 THR A N 1
ATOM 941 C CA . THR A 1 121 ? -10.795 -6.979 7.257 1.00 98.44 121 THR A CA 1
ATOM 942 C C . THR A 1 121 ? -11.737 -7.942 6.532 1.00 98.44 121 THR A C 1
ATOM 944 O O . THR A 1 121 ? -11.756 -9.130 6.843 1.00 98.44 121 THR A O 1
ATOM 947 N N . LYS A 1 122 ? -12.495 -7.454 5.543 1.00 98.31 122 LYS A N 1
ATOM 948 C CA . LYS A 1 122 ? -13.454 -8.250 4.756 1.00 98.31 122 LYS A CA 1
ATOM 949 C C . LYS A 1 122 ? -12.929 -8.643 3.377 1.00 98.31 122 LYS A C 1
ATOM 951 O O . LYS A 1 122 ? -13.344 -9.660 2.831 1.00 98.31 122 LYS A O 1
ATOM 956 N N . ALA A 1 123 ? -12.052 -7.833 2.794 1.00 97.94 123 ALA A N 1
ATOM 957 C CA . ALA A 1 123 ? -11.538 -8.058 1.453 1.00 97.94 123 ALA A CA 1
ATOM 958 C C . ALA A 1 123 ? -10.596 -9.271 1.397 1.00 97.94 123 ALA A C 1
ATOM 960 O O . ALA A 1 123 ? -9.861 -9.575 2.344 1.00 97.94 123 ALA A O 1
ATOM 961 N N . ALA A 1 124 ? -10.591 -9.945 0.248 1.00 97.31 124 ALA A N 1
ATOM 962 C CA . ALA A 1 124 ? -9.612 -10.974 -0.070 1.00 97.31 124 ALA A CA 1
ATOM 963 C C . ALA A 1 124 ? -8.286 -10.349 -0.539 1.00 97.31 124 ALA A C 1
ATOM 965 O O . ALA A 1 124 ? -8.242 -9.220 -1.039 1.00 97.31 124 ALA A O 1
ATOM 966 N N . CYS A 1 125 ? -7.200 -11.110 -0.404 1.00 97.19 125 CYS A N 1
ATOM 967 C CA . CYS A 1 125 ? -5.933 -10.785 -1.051 1.00 97.19 125 CYS A CA 1
ATOM 968 C C . CYS A 1 125 ? -6.053 -10.988 -2.568 1.00 97.19 125 CYS A C 1
ATOM 970 O O . CYS A 1 125 ? -6.580 -12.009 -3.013 1.00 97.19 125 CYS A O 1
ATOM 972 N N . ASN A 1 126 ? -5.539 -10.054 -3.368 1.00 96.19 126 ASN A N 1
ATOM 973 C CA . ASN A 1 126 ? -5.675 -10.089 -4.827 1.00 96.19 126 ASN A CA 1
ATOM 974 C C . ASN A 1 126 ? -4.596 -10.931 -5.530 1.00 96.19 126 ASN A C 1
ATOM 976 O O . ASN A 1 126 ? -4.803 -11.387 -6.652 1.00 96.19 126 ASN A O 1
ATOM 980 N N . SER A 1 127 ? -3.439 -11.147 -4.908 1.00 92.44 127 SER A N 1
ATOM 981 C CA . SER A 1 127 ? -2.286 -11.782 -5.557 1.00 92.44 127 SER A CA 1
ATOM 982 C C . SER A 1 127 ? -1.541 -12.743 -4.627 1.00 92.44 127 SER A C 1
ATOM 984 O O . SER A 1 127 ? -1.740 -12.696 -3.411 1.00 92.44 127 SER A O 1
ATOM 986 N N . PRO A 1 128 ? -0.671 -13.619 -5.172 1.00 90.81 128 PRO A N 1
ATOM 987 C CA . PRO A 1 128 ? 0.221 -14.444 -4.361 1.00 90.81 128 PRO A CA 1
ATOM 988 C C . PRO A 1 128 ? 1.099 -13.617 -3.418 1.00 90.81 128 PRO A C 1
ATOM 990 O O . PRO A 1 128 ? 1.121 -13.897 -2.229 1.00 90.81 128 PRO A O 1
ATOM 993 N N . SER A 1 129 ? 1.725 -12.551 -3.923 1.00 88.25 129 SER A N 1
ATOM 994 C CA . SER A 1 129 ? 2.554 -11.652 -3.113 1.00 88.25 129 SER A CA 1
ATOM 995 C C . SER A 1 129 ? 1.761 -11.018 -1.978 1.00 88.25 129 SER A C 1
ATOM 997 O O . SER A 1 129 ? 2.252 -10.944 -0.863 1.00 88.25 129 SER A O 1
ATOM 999 N N . GLU A 1 130 ? 0.521 -10.586 -2.221 1.00 93.50 130 GLU A N 1
ATOM 1000 C CA . GLU A 1 130 ? -0.335 -10.043 -1.164 1.00 93.50 130 GLU A CA 1
ATOM 1001 C C . GLU A 1 130 ? -0.697 -11.089 -0.102 1.00 93.50 130 GLU A C 1
ATOM 1003 O O . GLU A 1 130 ? -0.841 -10.740 1.069 1.00 93.50 130 GLU A O 1
ATOM 1008 N N . ARG A 1 131 ? -0.840 -12.364 -0.487 1.00 95.19 131 ARG A N 1
ATOM 1009 C CA . ARG A 1 131 ? -1.133 -13.451 0.456 1.00 95.19 131 ARG A CA 1
ATOM 1010 C C . ARG A 1 131 ? 0.020 -13.713 1.422 1.00 95.19 131 ARG A C 1
ATOM 1012 O O . ARG A 1 131 ? -0.269 -13.994 2.579 1.00 95.19 131 ARG A O 1
ATOM 1019 N N . ASP A 1 132 ? 1.272 -13.532 1.002 1.00 91.44 132 ASP A N 1
ATOM 1020 C CA . ASP A 1 132 ? 2.456 -13.763 1.850 1.00 91.44 132 ASP A CA 1
ATOM 1021 C C . ASP A 1 132 ? 2.442 -12.931 3.147 1.00 91.44 132 ASP A C 1
ATOM 1023 O O . ASP A 1 132 ? 3.012 -13.330 4.159 1.00 91.44 132 ASP A O 1
ATOM 1027 N N . PHE A 1 133 ? 1.769 -11.777 3.138 1.00 89.62 133 PHE A N 1
ATOM 1028 C CA . PHE A 1 133 ? 1.599 -10.897 4.300 1.00 89.62 133 PHE A CA 1
ATOM 1029 C C . PHE A 1 133 ? 0.120 -10.576 4.590 1.00 89.62 133 PHE A C 1
ATOM 1031 O O . PHE A 1 133 ? -0.198 -9.632 5.318 1.00 89.62 133 PHE A O 1
ATOM 1038 N N . GLY A 1 134 ? -0.804 -11.360 4.028 1.00 94.88 134 GLY A N 1
ATOM 1039 C CA . GLY A 1 134 ? -2.243 -11.100 4.072 1.00 94.88 134 GLY A CA 1
ATOM 1040 C C . GLY A 1 134 ? -2.858 -11.232 5.464 1.00 94.88 134 GLY A C 1
ATOM 1041 O O . GLY A 1 134 ? -3.766 -10.466 5.801 1.00 94.88 134 GLY A O 1
ATOM 1042 N N . ASP A 1 135 ? -2.355 -12.165 6.271 1.00 96.81 135 ASP A N 1
ATOM 1043 C CA . ASP A 1 135 ? -2.809 -12.386 7.651 1.00 96.81 135 ASP A CA 1
ATOM 1044 C C . ASP A 1 135 ? -2.286 -11.303 8.594 1.00 96.81 135 ASP A C 1
ATOM 1046 O O . ASP A 1 135 ? -3.017 -10.816 9.456 1.00 96.81 135 ASP A O 1
ATOM 1050 N N . PHE A 1 136 ? -1.047 -10.854 8.368 1.00 96.31 136 PHE A N 1
ATOM 1051 C CA . PHE A 1 136 ? -0.497 -9.692 9.058 1.00 96.31 136 PHE A CA 1
ATOM 1052 C C . PHE A 1 136 ? -1.355 -8.450 8.791 1.00 96.31 136 PHE A C 1
ATOM 1054 O O . PHE A 1 136 ? -1.794 -7.803 9.737 1.00 96.31 136 PHE A O 1
ATOM 1061 N N . ILE A 1 137 ? -1.682 -8.157 7.522 1.00 97.69 137 ILE A N 1
ATOM 1062 C CA . ILE A 1 137 ? -2.562 -7.023 7.195 1.00 97.69 137 ILE A CA 1
ATOM 1063 C C . ILE A 1 137 ? -3.925 -7.162 7.871 1.00 97.69 137 ILE A C 1
ATOM 1065 O O . ILE A 1 137 ? -4.451 -6.174 8.376 1.00 97.69 137 ILE A O 1
ATOM 1069 N N . LEU A 1 138 ? -4.518 -8.357 7.853 1.00 98.31 138 LEU A N 1
ATOM 1070 C CA . LEU A 1 138 ? -5.827 -8.588 8.458 1.00 98.31 138 LEU A CA 1
ATOM 1071 C C . LEU A 1 138 ? -5.812 -8.245 9.952 1.00 98.31 138 LEU A C 1
ATOM 1073 O O . LEU A 1 138 ? -6.694 -7.523 10.420 1.00 98.31 138 LEU A O 1
ATOM 1077 N N . LYS A 1 139 ? -4.794 -8.723 10.674 1.00 98.31 139 LYS A N 1
ATOM 1078 C CA . LYS A 1 139 ? -4.612 -8.436 12.097 1.00 98.31 139 LYS A CA 1
ATOM 1079 C C . LYS A 1 139 ? -4.432 -6.937 12.351 1.00 98.31 139 LYS A C 1
ATOM 1081 O O . LYS A 1 139 ? -5.200 -6.360 13.113 1.00 98.31 139 LYS A O 1
ATOM 1086 N N . GLU A 1 140 ? -3.487 -6.294 11.668 1.00 98.19 140 GLU A N 1
ATOM 1087 C CA . GLU A 1 140 ? -3.210 -4.862 11.855 1.00 98.19 140 GLU A CA 1
ATOM 1088 C C . GLU A 1 140 ? -4.412 -3.983 11.482 1.00 98.19 140 GLU A C 1
ATOM 1090 O O . GLU A 1 140 ? -4.695 -2.991 12.149 1.00 98.19 140 GLU A O 1
ATOM 1095 N N . ALA A 1 141 ? -5.164 -4.351 10.439 1.00 98.19 141 ALA A N 1
ATOM 1096 C CA . ALA A 1 141 ? -6.389 -3.651 10.064 1.00 98.19 141 ALA A CA 1
ATOM 1097 C C . ALA A 1 141 ? -7.467 -3.765 11.148 1.00 98.19 141 ALA A C 1
ATOM 1099 O O . ALA A 1 141 ? -8.152 -2.782 11.426 1.00 98.19 141 ALA A O 1
ATOM 1100 N N . ALA A 1 142 ? -7.626 -4.942 11.760 1.00 98.50 142 ALA A N 1
ATOM 1101 C CA . ALA A 1 142 ? -8.575 -5.143 12.850 1.00 98.50 142 ALA A CA 1
ATOM 1102 C C . ALA A 1 142 ? -8.175 -4.343 14.100 1.00 98.50 142 ALA A C 1
ATOM 1104 O O . ALA A 1 142 ? -9.026 -3.715 14.729 1.00 98.50 142 ALA A O 1
ATOM 1105 N N . ASP A 1 143 ? -6.887 -4.314 14.431 1.00 98.12 143 ASP A N 1
ATOM 1106 C CA . ASP A 1 143 ? -6.361 -3.557 15.569 1.00 98.12 143 ASP A CA 1
ATOM 1107 C C . ASP A 1 143 ? -6.526 -2.047 15.355 1.00 98.12 143 ASP A C 1
ATOM 1109 O O . ASP A 1 143 ? -7.059 -1.351 16.221 1.00 98.12 143 ASP A O 1
ATOM 1113 N N . ALA A 1 144 ? -6.171 -1.547 14.170 1.00 97.44 144 ALA A N 1
ATOM 1114 C CA . ALA A 1 144 ? -6.345 -0.144 13.816 1.00 97.44 144 ALA A CA 1
ATOM 1115 C C . ALA A 1 144 ? -7.824 0.271 13.764 1.00 97.44 144 ALA A C 1
ATOM 1117 O O . ALA A 1 144 ? -8.163 1.364 14.214 1.00 97.44 144 ALA A O 1
ATOM 1118 N N . LEU A 1 145 ? -8.717 -0.599 13.273 1.00 98.38 145 LEU A N 1
ATOM 1119 C CA . LEU A 1 145 ? -10.159 -0.338 13.269 1.00 98.38 145 LEU A CA 1
ATOM 1120 C C . LEU A 1 145 ? -10.686 -0.106 14.689 1.00 98.38 145 LEU A C 1
ATOM 1122 O O . LEU A 1 145 ? -11.394 0.873 14.906 1.00 98.38 145 LEU A O 1
ATOM 1126 N N . ARG A 1 146 ? -10.279 -0.940 15.657 1.00 97.88 146 ARG A N 1
ATOM 1127 C CA . ARG A 1 146 ? -10.672 -0.773 17.066 1.00 97.88 146 ARG A CA 1
ATOM 1128 C C . ARG A 1 146 ? -10.253 0.587 17.626 1.00 97.88 146 ARG A C 1
ATOM 1130 O O . ARG A 1 146 ? -11.032 1.206 18.335 1.00 97.88 146 ARG A O 1
ATOM 1137 N N . VAL A 1 147 ? -9.059 1.069 17.274 1.00 96.88 147 VAL A N 1
ATOM 1138 C CA . VAL A 1 147 ? -8.549 2.390 17.699 1.00 96.88 147 VAL A CA 1
ATOM 1139 C C . VAL A 1 147 ? -9.253 3.550 16.984 1.00 96.88 147 VAL A C 1
ATOM 1141 O O . VAL A 1 147 ? -9.366 4.648 17.526 1.00 96.88 147 VAL A O 1
ATOM 1144 N N . CYS A 1 148 ? -9.697 3.351 15.743 1.00 95.69 148 CYS A N 1
ATOM 1145 C CA . CYS A 1 148 ? -10.454 4.363 15.009 1.00 95.69 148 CYS A CA 1
ATOM 1146 C C . CYS A 1 148 ? -11.892 4.524 15.517 1.00 95.69 148 CYS A C 1
ATOM 1148 O O . CYS A 1 148 ? -12.466 5.593 15.327 1.00 95.69 148 CYS A O 1
ATOM 1150 N N . GLU A 1 149 ? -12.467 3.471 16.099 1.00 94.25 149 GLU A N 1
ATOM 1151 C CA . GLU A 1 149 ? -13.853 3.430 16.584 1.00 94.25 149 GLU A CA 1
ATOM 1152 C C . GLU A 1 149 ? -13.997 3.679 18.092 1.00 94.25 149 GLU A C 1
ATOM 1154 O O . GLU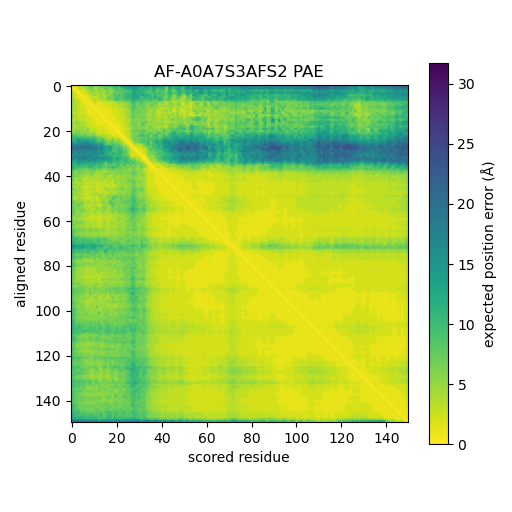 A 1 149 ? -15.123 3.825 18.565 1.00 94.25 149 GLU A O 1
ATOM 1159 N N . SER A 1 150 ? -12.883 3.724 18.831 1.00 86.88 150 SER A N 1
ATOM 1160 C CA . SER A 1 150 ? -12.826 4.137 20.240 1.00 86.88 150 SER A CA 1
ATOM 1161 C C . SER A 1 150 ? -12.766 5.652 20.385 1.00 86.88 150 SER A C 1
ATOM 1163 O O . SER A 1 150 ? -13.508 6.187 21.231 1.00 86.88 150 SER A O 1
#

Nearest PDB structures (foldseek):
  8f5o-assembly1_D  TM=5.661E-01  e=7.732E-01  Leishmania tarentolae
  3ly7-assembly1_A  TM=5.346E-01  e=7.375E-01  Escherichia coli str. K-12 substr. MG1655
  3ly8-assembly1_A-2  TM=5.139E-01  e=8.107E-01  Escherichia coli str. K-12 substr. MG1655
  8bda-assembly1_E  TM=6.164E-01  e=2.296E+00  Chlamydomonas reinhardtii
  4buj-assembly2_F  TM=2.643E-01  e=4.050E+00  Saccharomyces cerevisiae S288C